Protein AF-A0A0A2TFC8-F1 (afdb_monomer_lite)

Secondary structure (DSSP, 8-state):
--HHHHHHHHHHHHHHHHHHHHHHHHHHHGGG--SPPPTT-HHHHHHHHTT-HHHHHHHHHHHHHHHHHHTHHHHHHHHHHHHHHT--

Radius of gyration: 18.79 Å; chains: 1; bounding box: 46×15×60 Å

Organism: NCBI:txid1385514

Structure (mmCIF, N/CA/C/O backbone):
data_AF-A0A0A2TFC8-F1
#
_entry.id   AF-A0A0A2TFC8-F1
#
loop_
_atom_site.group_PDB
_atom_site.id
_atom_site.type_symbol
_atom_site.label_atom_id
_atom_site.label_alt_id
_atom_site.label_comp_id
_atom_site.label_asym_id
_atom_site.label_entity_id
_atom_site.label_seq_id
_atom_site.pdbx_PDB_ins_code
_atom_site.Cartn_x
_atom_site.Cartn_y
_atom_site.Cartn_z
_atom_site.occupancy
_atom_site.B_iso_or_equiv
_atom_site.auth_seq_id
_atom_site.auth_comp_id
_atom_site.auth_asym_id
_atom_site.auth_atom_id
_atom_site.pdbx_PDB_model_num
ATOM 1 N N . MET A 1 1 ? -24.138 -4.398 7.088 1.00 61.22 1 MET A N 1
ATOM 2 C CA . MET A 1 1 ? -22.730 -4.171 7.500 1.00 61.22 1 MET A CA 1
ATOM 3 C C . MET A 1 1 ? -22.612 -2.805 8.162 1.00 61.22 1 MET A C 1
ATOM 5 O O . MET A 1 1 ? -23.275 -1.878 7.708 1.00 61.22 1 MET A O 1
ATOM 9 N N . LYS A 1 2 ? -21.814 -2.655 9.231 1.00 83.44 2 LYS A N 1
ATOM 10 C CA . LYS A 1 2 ? -21.540 -1.317 9.789 1.00 83.44 2 LYS A CA 1
ATOM 11 C C . LYS A 1 2 ? -20.779 -0.499 8.739 1.00 83.44 2 LYS A C 1
ATOM 13 O O . LYS A 1 2 ? -19.867 -1.031 8.111 1.00 83.44 2 LYS A O 1
ATOM 18 N N . ARG A 1 3 ? -21.151 0.774 8.553 1.00 89.44 3 ARG A N 1
ATOM 19 C CA . ARG A 1 3 ? -20.577 1.658 7.515 1.00 89.44 3 ARG A CA 1
ATOM 20 C C . ARG A 1 3 ? -19.044 1.684 7.555 1.00 89.44 3 ARG A C 1
ATOM 22 O O . ARG A 1 3 ? -18.416 1.592 6.511 1.00 89.44 3 ARG A O 1
ATOM 29 N N . LEU A 1 4 ? -18.458 1.706 8.755 1.00 90.88 4 LEU A N 1
ATOM 30 C CA . LEU A 1 4 ? -17.005 1.711 8.947 1.00 90.88 4 LEU A CA 1
ATOM 31 C C . LEU A 1 4 ? -16.320 0.442 8.413 1.00 90.88 4 LEU A C 1
ATOM 33 O O . LEU A 1 4 ? -15.319 0.539 7.718 1.00 90.88 4 LEU A O 1
ATOM 37 N N . THR A 1 5 ? -16.889 -0.737 8.683 1.00 92.88 5 THR A N 1
ATOM 38 C CA . THR A 1 5 ? -16.360 -2.021 8.192 1.00 92.88 5 THR A CA 1
ATOM 39 C C . THR A 1 5 ? -16.449 -2.111 6.671 1.00 92.88 5 THR A C 1
ATOM 41 O O . THR A 1 5 ? -15.531 -2.609 6.033 1.00 92.88 5 THR A O 1
ATOM 44 N N . PHE A 1 6 ? -17.533 -1.598 6.080 1.00 94.94 6 PHE A N 1
ATOM 45 C CA . PHE A 1 6 ? -17.692 -1.563 4.625 1.00 94.94 6 PHE A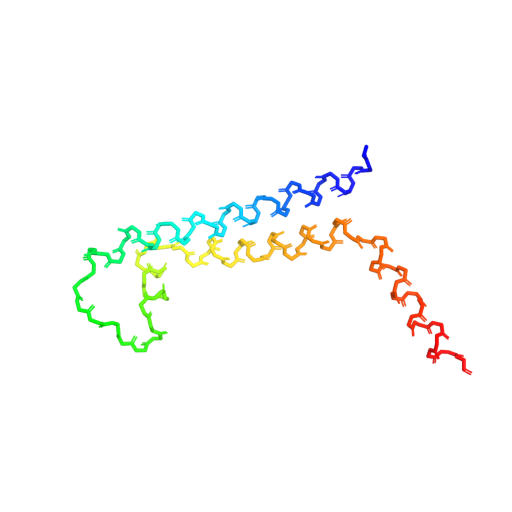 CA 1
ATOM 46 C C . PHE A 1 6 ? -16.675 -0.624 3.957 1.00 94.94 6 PHE A C 1
ATOM 48 O O . PHE A 1 6 ? -16.036 -1.012 2.985 1.00 94.94 6 PHE A O 1
ATOM 55 N N . ILE A 1 7 ? -16.467 0.574 4.517 1.00 95.88 7 ILE A N 1
ATOM 56 C CA . ILE A 1 7 ? -15.424 1.505 4.056 1.00 95.88 7 ILE A CA 1
ATOM 57 C C . ILE A 1 7 ? -14.039 0.868 4.211 1.00 95.88 7 ILE A C 1
ATOM 59 O O . ILE A 1 7 ? -13.257 0.886 3.266 1.00 95.88 7 ILE A O 1
ATOM 63 N N . GLY A 1 8 ? -13.757 0.250 5.362 1.00 96.06 8 GLY A N 1
ATOM 64 C CA . GLY A 1 8 ? -12.504 -0.464 5.608 1.00 96.06 8 GLY A CA 1
ATOM 65 C C . GLY A 1 8 ? -12.247 -1.564 4.581 1.00 96.06 8 GLY A C 1
ATOM 66 O O . GLY A 1 8 ? -11.156 -1.625 4.025 1.00 96.06 8 GLY A O 1
ATOM 67 N N . ALA A 1 9 ? -13.265 -2.362 4.250 1.00 96.50 9 ALA A N 1
ATOM 68 C CA . ALA A 1 9 ? -13.170 -3.396 3.223 1.00 96.50 9 ALA A CA 1
ATOM 69 C C . ALA A 1 9 ? -12.864 -2.816 1.832 1.00 96.50 9 ALA A C 1
ATOM 71 O O . ALA A 1 9 ? -11.987 -3.332 1.146 1.00 96.50 9 ALA A O 1
ATOM 72 N N . ILE A 1 10 ? -13.533 -1.730 1.422 1.00 97.50 10 ILE A N 1
ATOM 73 C CA . ILE A 1 10 ? -13.267 -1.075 0.129 1.00 97.50 10 ILE A CA 1
ATOM 74 C C . ILE A 1 10 ? -11.838 -0.531 0.077 1.00 97.50 10 ILE A C 1
ATOM 76 O O . ILE A 1 10 ? -11.126 -0.775 -0.894 1.00 97.50 10 ILE A O 1
ATOM 80 N N . VAL A 1 11 ? -11.411 0.188 1.118 1.00 97.88 11 VAL A N 1
ATOM 81 C CA . VAL A 1 11 ? -10.067 0.780 1.188 1.00 97.88 11 VAL A CA 1
ATOM 82 C C . VAL A 1 11 ? -8.998 -0.316 1.192 1.00 97.88 11 VAL A C 1
ATOM 84 O O . VAL A 1 11 ? -8.034 -0.226 0.436 1.00 97.88 11 VAL A O 1
ATOM 87 N N . PHE A 1 12 ? -9.205 -1.387 1.962 1.00 98.19 12 PHE A N 1
ATOM 88 C CA . PHE A 1 12 ? -8.308 -2.541 2.004 1.00 98.19 12 PHE A CA 1
ATOM 89 C C . PHE A 1 12 ? -8.193 -3.219 0.635 1.00 98.19 12 PHE A C 1
ATOM 91 O O . PHE A 1 12 ? -7.089 -3.374 0.115 1.00 98.19 12 PHE A O 1
ATOM 98 N N . MET A 1 13 ? -9.325 -3.566 0.016 1.00 98.19 13 MET A N 1
ATOM 99 C CA . MET A 1 13 ? -9.348 -4.206 -1.302 1.00 98.19 13 MET A CA 1
ATOM 100 C C . MET A 1 13 ? -8.734 -3.308 -2.380 1.00 98.19 13 MET A C 1
ATOM 102 O O . MET A 1 13 ? -7.983 -3.795 -3.221 1.00 98.19 13 MET A O 1
ATOM 106 N N . GLY A 1 14 ? -8.990 -1.998 -2.328 1.00 98.12 14 GLY A N 1
ATOM 107 C CA . GLY A 1 14 ? -8.362 -1.018 -3.212 1.00 98.12 14 GLY A CA 1
ATOM 108 C C . GLY A 1 14 ? -6.842 -0.960 -3.040 1.00 98.12 14 GLY A C 1
ATOM 109 O O . GLY A 1 14 ? -6.117 -0.924 -4.032 1.00 98.12 14 GLY A O 1
ATOM 110 N N . GLY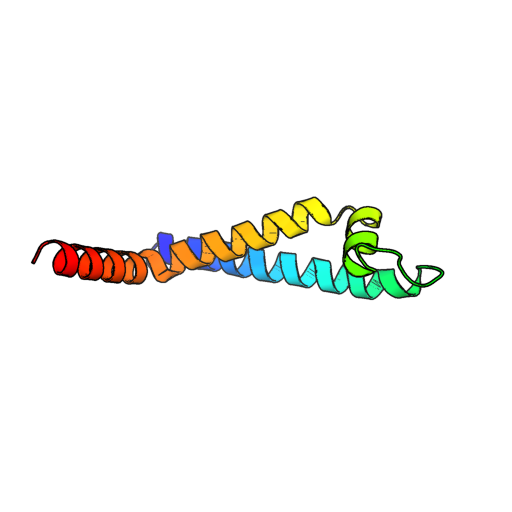 A 1 15 ? -6.350 -1.023 -1.800 1.00 98.19 15 GLY A N 1
ATOM 111 C CA . GLY A 1 15 ? -4.922 -1.117 -1.498 1.00 98.19 15 GLY A CA 1
ATOM 112 C C . GLY A 1 15 ? -4.280 -2.383 -2.064 1.00 98.19 15 GLY A C 1
ATOM 113 O O . GLY A 1 15 ? -3.270 -2.293 -2.759 1.00 98.19 15 GLY A O 1
ATOM 114 N N . ILE A 1 16 ? -4.896 -3.550 -1.842 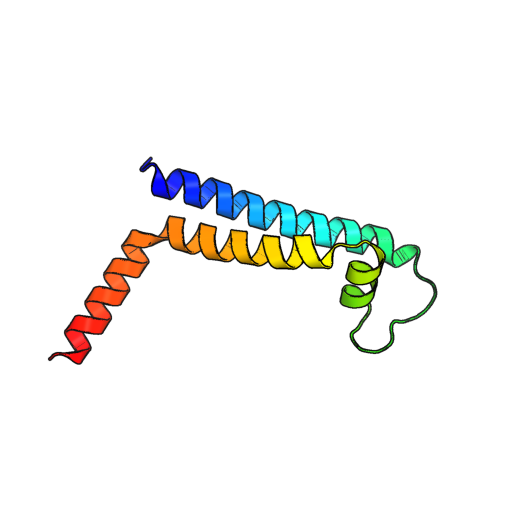1.00 98.31 16 ILE A N 1
ATOM 115 C CA . ILE A 1 16 ? -4.425 -4.835 -2.387 1.00 98.31 16 ILE A CA 1
ATOM 116 C C . ILE A 1 16 ? -4.402 -4.807 -3.918 1.00 98.31 16 ILE A C 1
ATOM 118 O O . ILE A 1 16 ? -3.416 -5.219 -4.530 1.00 98.31 16 ILE A O 1
ATOM 122 N N . PHE A 1 17 ? -5.459 -4.286 -4.541 1.00 98.25 17 PHE A N 1
ATOM 123 C CA . PHE A 1 17 ? -5.546 -4.192 -5.994 1.00 98.25 17 PHE A CA 1
ATOM 124 C C . PHE A 1 17 ? -4.461 -3.273 -6.569 1.00 98.25 17 PHE A C 1
ATOM 126 O O . PHE A 1 17 ? -3.745 -3.666 -7.490 1.00 98.25 17 PHE A O 1
ATOM 133 N N . LEU A 1 18 ? -4.279 -2.081 -5.991 1.00 97.69 18 LEU A N 1
ATOM 134 C CA . LEU A 1 18 ? -3.243 -1.137 -6.415 1.00 97.69 18 LEU A CA 1
ATOM 135 C C . LEU A 1 18 ? -1.837 -1.732 -6.246 1.00 97.69 18 LEU A C 1
ATOM 137 O O . LEU A 1 18 ? -1.012 -1.633 -7.153 1.00 97.69 18 LEU A O 1
ATOM 141 N N . PHE A 1 19 ? -1.581 -2.406 -5.123 1.00 97.75 19 PHE A N 1
ATOM 142 C CA . PHE A 1 19 ? -0.317 -3.094 -4.864 1.00 97.75 19 PHE A CA 1
ATOM 143 C C . PHE A 1 19 ? -0.039 -4.188 -5.905 1.00 97.75 19 PHE A C 1
ATOM 145 O O . PHE A 1 19 ? 1.064 -4.258 -6.456 1.00 97.75 19 PHE A O 1
ATOM 152 N N . GLY A 1 20 ? -1.043 -5.012 -6.218 1.00 97.81 20 GLY A N 1
ATOM 153 C CA . GLY A 1 20 ? -0.947 -6.065 -7.230 1.00 97.81 20 GLY A CA 1
ATOM 154 C C . GLY A 1 20 ? -0.683 -5.514 -8.632 1.00 97.81 20 GLY A C 1
ATOM 155 O O . GLY A 1 20 ? 0.206 -6.005 -9.327 1.00 97.81 20 GLY A O 1
ATOM 156 N N . MET A 1 21 ? -1.376 -4.441 -9.024 1.00 97.94 21 MET A N 1
ATOM 157 C CA . MET A 1 21 ? -1.178 -3.784 -10.322 1.00 97.94 21 MET A CA 1
ATOM 158 C C . MET A 1 21 ? 0.245 -3.246 -10.497 1.00 97.94 21 MET A C 1
ATOM 160 O O . MET A 1 21 ? 0.802 -3.336 -11.587 1.00 97.94 21 MET A O 1
ATOM 164 N N . ILE A 1 22 ? 0.873 -2.742 -9.432 1.00 97.31 22 ILE A N 1
ATOM 165 C CA . ILE A 1 22 ? 2.268 -2.278 -9.481 1.00 97.31 22 ILE A CA 1
ATOM 166 C C . ILE A 1 22 ? 3.235 -3.444 -9.689 1.00 97.31 22 ILE A C 1
ATOM 168 O O . ILE A 1 22 ? 4.191 -3.312 -10.454 1.00 97.31 22 ILE A O 1
ATOM 172 N N . HIS A 1 23 ? 2.989 -4.591 -9.051 1.00 95.69 23 HIS A N 1
ATOM 173 C CA . HIS A 1 23 ? 3.802 -5.793 -9.263 1.00 95.69 23 HIS A CA 1
ATOM 174 C C . HIS A 1 23 ? 3.639 -6.326 -10.683 1.00 95.69 23 HIS A C 1
ATOM 176 O O . HIS A 1 23 ? 4.635 -6.668 -11.316 1.00 95.69 23 HIS A O 1
ATOM 182 N N . LEU A 1 24 ? 2.412 -6.323 -11.207 1.00 96.94 24 LEU A N 1
ATOM 183 C CA . LEU A 1 24 ? 2.129 -6.701 -12.587 1.00 96.94 24 LEU A CA 1
ATOM 184 C C . LEU A 1 24 ? 2.828 -5.761 -13.582 1.00 96.94 24 LEU A C 1
ATOM 186 O O . LEU A 1 24 ? 3.523 -6.225 -14.481 1.00 96.94 24 LEU A O 1
ATOM 190 N N . ALA A 1 25 ? 2.701 -4.444 -13.396 1.00 95.81 25 ALA A N 1
ATOM 191 C CA . ALA A 1 25 ? 3.372 -3.449 -14.231 1.00 95.81 25 ALA A CA 1
ATOM 192 C C . ALA A 1 25 ? 4.898 -3.603 -14.175 1.00 95.81 25 ALA A C 1
ATOM 194 O O . ALA A 1 25 ? 5.567 -3.560 -15.205 1.00 95.81 25 ALA A O 1
ATOM 195 N N . THR A 1 26 ? 5.442 -3.861 -12.983 1.00 94.19 26 THR A N 1
ATOM 196 C CA . THR A 1 26 ? 6.874 -4.110 -12.803 1.00 94.19 26 THR A CA 1
ATOM 197 C C . THR A 1 26 ? 7.317 -5.376 -13.535 1.00 94.19 26 THR A C 1
ATOM 199 O O . THR A 1 26 ? 8.295 -5.338 -14.275 1.00 94.19 26 THR A O 1
ATOM 202 N N . ALA A 1 27 ? 6.588 -6.484 -13.386 1.00 94.31 27 ALA A N 1
ATOM 203 C CA . ALA A 1 27 ? 6.888 -7.739 -14.072 1.00 94.31 27 ALA A CA 1
ATOM 204 C C . ALA A 1 27 ? 6.858 -7.589 -15.601 1.00 94.31 27 ALA A C 1
ATOM 206 O O . ALA A 1 27 ? 7.720 -8.139 -16.281 1.00 94.31 27 ALA A O 1
ATOM 207 N N . ASN A 1 28 ? 5.924 -6.794 -16.127 1.00 95.56 28 ASN A N 1
ATOM 208 C CA . ASN A 1 28 ? 5.827 -6.512 -17.559 1.00 95.56 28 ASN A CA 1
ATOM 209 C C . ASN A 1 28 ? 6.952 -5.604 -18.079 1.00 95.56 28 ASN A C 1
ATOM 211 O O . ASN A 1 28 ? 7.323 -5.714 -19.243 1.00 95.56 28 ASN A O 1
ATOM 215 N N . TYR A 1 29 ? 7.498 -4.721 -17.240 1.00 93.56 29 TYR A N 1
ATOM 216 C CA . TYR A 1 29 ? 8.557 -3.787 -17.631 1.00 93.56 29 TYR A CA 1
ATOM 217 C C . TYR A 1 29 ? 9.973 -4.370 -17.482 1.00 93.56 29 TYR A C 1
ATOM 219 O O . TYR A 1 29 ? 10.888 -3.995 -18.209 1.00 93.56 29 TYR A O 1
ATOM 227 N N . ILE A 1 30 ? 10.185 -5.322 -16.568 1.00 90.88 30 ILE A N 1
ATOM 228 C CA . ILE A 1 30 ? 11.507 -5.940 -16.353 1.00 90.88 30 ILE A CA 1
ATOM 229 C C . ILE A 1 30 ? 12.155 -6.477 -17.650 1.00 90.88 30 ILE A C 1
ATOM 231 O O . ILE A 1 30 ? 13.350 -6.235 -17.830 1.00 90.88 30 ILE A O 1
ATOM 235 N N . PRO A 1 31 ? 11.437 -7.165 -18.564 1.00 90.88 31 PRO A N 1
ATOM 236 C CA . PRO A 1 31 ? 12.020 -7.670 -19.808 1.00 90.88 31 PRO A CA 1
ATOM 237 C C . PRO A 1 31 ? 12.548 -6.587 -20.756 1.00 90.88 31 PRO A C 1
ATOM 239 O O . PRO A 1 31 ? 13.446 -6.875 -21.543 1.00 90.88 31 PRO A O 1
ATOM 242 N N . SER A 1 32 ? 12.024 -5.356 -20.696 1.00 90.88 32 SER A N 1
ATOM 243 C CA . SER A 1 32 ? 12.519 -4.247 -21.523 1.00 90.88 32 SER A CA 1
ATOM 244 C C . SER A 1 32 ? 13.778 -3.583 -20.965 1.00 90.88 32 SER A C 1
ATOM 246 O O . SER A 1 32 ? 14.391 -2.770 -21.652 1.00 90.88 32 SER A O 1
ATOM 248 N N . MET A 1 33 ? 14.193 -3.915 -19.740 1.00 87.94 33 MET A N 1
ATOM 249 C CA . MET A 1 33 ? 15.406 -3.356 -19.150 1.00 87.94 33 MET A CA 1
ATOM 250 C C . MET A 1 33 ? 16.655 -4.089 -19.643 1.00 87.94 33 MET A C 1
ATOM 252 O O . MET A 1 33 ? 16.790 -5.304 -19.489 1.00 87.94 33 MET A O 1
ATOM 256 N N . SER A 1 34 ? 17.629 -3.338 -20.153 1.00 83.62 34 SER A N 1
ATOM 257 C CA . SER A 1 34 ? 18.956 -3.867 -20.465 1.00 83.62 34 SER A CA 1
ATOM 258 C C . SER A 1 34 ? 19.817 -3.975 -19.201 1.00 83.62 34 SER A C 1
ATOM 260 O O . SER A 1 34 ? 20.019 -2.985 -18.500 1.00 83.62 34 SER A O 1
ATOM 262 N N . GLY A 1 35 ? 20.386 -5.155 -18.942 1.00 78.81 35 GLY A N 1
ATOM 263 C CA . GLY A 1 35 ? 21.378 -5.363 -17.881 1.00 78.81 35 GLY A CA 1
ATOM 264 C C . GLY A 1 35 ? 20.819 -5.795 -16.517 1.00 78.81 35 GLY A C 1
ATOM 265 O O . GLY A 1 35 ? 19.613 -5.959 -16.303 1.00 78.81 35 GLY A O 1
ATOM 266 N N . TRP A 1 36 ? 21.731 -6.062 -15.581 1.00 74.06 36 TRP A N 1
ATOM 267 C CA . TRP A 1 36 ? 21.413 -6.312 -14.172 1.00 74.06 36 TRP A CA 1
ATOM 268 C C . TRP A 1 36 ? 21.355 -4.989 -13.402 1.00 74.06 36 TRP A C 1
ATOM 270 O O . TRP A 1 36 ? 22.108 -4.070 -13.706 1.00 74.06 36 TRP A O 1
ATOM 280 N N . SER A 1 37 ? 20.466 -4.878 -12.410 1.00 73.00 37 SER A N 1
ATOM 281 C CA . SER A 1 37 ? 20.385 -3.654 -11.602 1.00 73.00 37 SER A CA 1
ATOM 282 C C . SER A 1 37 ? 21.602 -3.503 -10.700 1.00 73.00 37 SER A C 1
ATOM 284 O O . SER A 1 37 ? 21.983 -4.469 -10.033 1.00 73.00 37 SER A O 1
ATOM 286 N N . GLY A 1 38 ? 22.102 -2.276 -10.567 1.00 75.62 38 GLY A N 1
ATOM 287 C CA . GLY A 1 38 ? 22.898 -1.881 -9.405 1.00 75.62 38 GLY A CA 1
ATOM 288 C C . GLY A 1 38 ? 22.041 -1.776 -8.129 1.00 75.62 38 GLY A C 1
ATOM 289 O O . GLY A 1 38 ? 20.807 -1.846 -8.198 1.00 75.62 38 GLY A O 1
ATOM 290 N N . PRO A 1 39 ? 22.660 -1.598 -6.947 1.00 74.62 39 PRO A N 1
ATOM 291 C CA . PRO A 1 39 ? 21.934 -1.202 -5.736 1.00 74.62 39 PRO A CA 1
ATOM 292 C C . PRO A 1 39 ? 21.086 0.049 -6.037 1.00 74.62 39 PRO A C 1
ATOM 294 O O . PRO A 1 39 ? 21.605 0.951 -6.696 1.00 74.62 39 PRO A O 1
ATOM 297 N N . PRO A 1 40 ? 19.807 0.152 -5.621 1.00 74.38 40 PRO A N 1
ATOM 298 C CA . PRO A 1 40 ? 19.077 -0.636 -4.614 1.00 74.38 40 PRO A CA 1
ATOM 299 C C . PRO A 1 40 ? 18.321 -1.885 -5.131 1.00 74.38 40 PRO A C 1
ATOM 301 O O . PRO A 1 40 ? 17.552 -2.479 -4.377 1.00 74.38 40 PRO A O 1
ATOM 304 N N . GLY A 1 41 ? 18.519 -2.303 -6.386 1.00 86.50 41 GLY A N 1
ATOM 305 C CA . GLY A 1 41 ? 17.919 -3.514 -6.966 1.00 86.50 41 GLY A CA 1
ATOM 306 C C . GLY A 1 41 ? 16.844 -3.254 -8.033 1.00 86.50 41 GLY A C 1
ATOM 307 O O . GLY A 1 41 ? 16.221 -2.190 -8.073 1.00 86.50 41 GLY A O 1
ATOM 308 N N . LYS A 1 42 ? 16.605 -4.257 -8.899 1.00 86.38 42 LYS A N 1
ATOM 309 C CA . LYS A 1 42 ? 15.763 -4.146 -10.111 1.00 86.38 42 LYS A CA 1
ATOM 310 C C . LYS A 1 42 ? 14.367 -3.617 -9.818 1.00 86.38 42 LYS A C 1
ATOM 312 O O . LYS A 1 42 ? 13.888 -2.757 -10.540 1.00 86.38 42 LYS A O 1
ATOM 317 N N . PHE A 1 43 ? 13.728 -4.085 -8.750 1.00 88.69 43 PHE A N 1
ATOM 318 C CA . PHE A 1 43 ? 12.359 -3.680 -8.432 1.00 88.69 43 PHE A CA 1
ATOM 319 C C . PHE A 1 43 ? 12.235 -2.174 -8.164 1.00 88.69 43 PHE A C 1
ATOM 321 O O . PHE A 1 43 ? 11.376 -1.510 -8.736 1.00 88.69 43 PHE A O 1
ATOM 328 N N . GLN A 1 44 ? 13.121 -1.609 -7.338 1.00 90.62 44 GLN A N 1
ATOM 329 C CA . GLN A 1 44 ? 13.119 -0.172 -7.057 1.00 90.62 44 GLN A CA 1
ATOM 330 C C . GLN A 1 44 ? 13.431 0.641 -8.314 1.00 90.62 44 GLN A C 1
ATOM 332 O O . GLN A 1 44 ? 12.803 1.673 -8.540 1.00 90.62 44 GLN A O 1
ATOM 337 N N . GLN A 1 45 ? 14.377 0.171 -9.128 1.00 91.94 45 GLN A N 1
ATOM 338 C CA . GLN A 1 45 ? 14.727 0.824 -10.383 1.00 91.94 45 GLN A CA 1
ATOM 339 C C . GLN A 1 45 ? 13.522 0.879 -1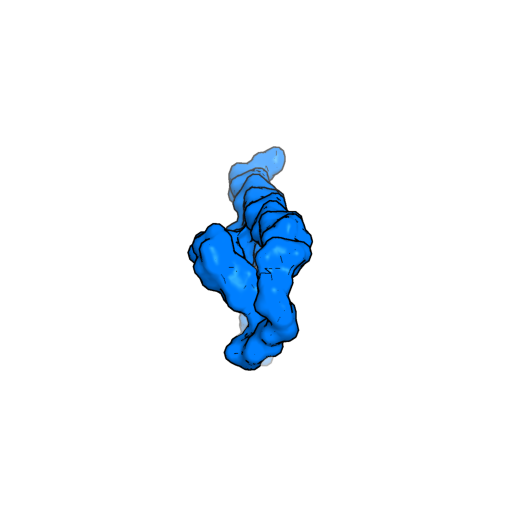1.333 1.00 91.94 45 GLN A C 1
ATOM 341 O O . GLN A 1 45 ? 13.165 1.961 -11.790 1.00 91.94 45 GLN A O 1
ATOM 346 N N . VAL A 1 46 ? 12.827 -0.245 -11.538 1.00 93.69 46 VAL A N 1
ATOM 347 C CA . VAL A 1 46 ? 11.610 -0.298 -12.363 1.00 93.69 46 VAL A CA 1
ATOM 348 C C . VAL A 1 46 ? 10.565 0.683 -11.847 1.00 93.69 46 VAL A C 1
ATOM 350 O O . VAL A 1 46 ? 10.042 1.474 -12.622 1.00 93.69 46 VAL A O 1
ATOM 353 N N . ARG A 1 47 ? 10.281 0.683 -10.537 1.00 93.50 47 ARG A N 1
ATOM 354 C CA . ARG A 1 47 ? 9.283 1.595 -9.955 1.00 93.50 47 ARG A CA 1
ATOM 355 C C . ARG A 1 47 ? 9.633 3.066 -10.146 1.00 93.50 47 ARG A C 1
ATOM 357 O O . ARG A 1 47 ? 8.715 3.869 -10.293 1.00 93.50 47 ARG A O 1
ATOM 364 N N . ASN A 1 48 ? 10.918 3.417 -10.133 1.00 93.00 48 ASN A N 1
ATOM 365 C CA . ASN A 1 48 ? 11.360 4.771 -10.460 1.00 93.00 48 ASN A CA 1
ATOM 366 C C . ASN A 1 48 ? 11.063 5.089 -11.930 1.00 93.00 48 ASN A C 1
ATOM 368 O O . ASN A 1 48 ? 10.471 6.126 -12.214 1.00 93.00 48 ASN A O 1
ATOM 372 N N . GLU A 1 49 ? 11.439 4.189 -12.841 1.00 92.25 49 GLU A N 1
ATOM 373 C CA . GLU A 1 49 ? 11.310 4.381 -14.291 1.00 92.25 49 GLU A CA 1
ATOM 374 C C . GLU A 1 49 ? 9.847 4.450 -14.755 1.00 92.25 49 GLU A C 1
ATOM 376 O O . GLU A 1 49 ? 9.506 5.299 -15.574 1.00 92.25 49 GLU A O 1
ATOM 381 N N . ILE A 1 50 ? 8.955 3.632 -14.185 1.00 94.62 50 ILE A N 1
ATOM 382 C CA . ILE A 1 50 ? 7.520 3.636 -14.524 1.00 94.62 50 ILE A CA 1
ATOM 383 C C . ILE A 1 50 ? 6.689 4.599 -13.656 1.00 94.62 50 ILE A C 1
ATOM 385 O O . ILE A 1 50 ? 5.461 4.580 -13.711 1.00 94.62 50 ILE A O 1
ATOM 389 N N . GLY A 1 51 ? 7.329 5.410 -12.803 1.00 94.75 51 GLY A N 1
ATOM 390 C CA . GLY A 1 51 ? 6.641 6.363 -11.923 1.00 94.75 51 GLY A CA 1
ATOM 391 C C . GLY A 1 51 ? 5.744 5.723 -10.850 1.00 94.75 51 GLY A C 1
ATOM 392 O O . GLY A 1 51 ? 4.838 6.370 -10.327 1.00 94.75 51 GLY A O 1
ATOM 393 N N . ALA A 1 52 ? 5.979 4.459 -10.489 1.00 95.62 52 ALA A N 1
ATOM 394 C CA . ALA A 1 52 ? 5.125 3.694 -9.579 1.00 95.62 52 ALA A CA 1
ATOM 395 C C . ALA A 1 52 ? 5.449 3.864 -8.082 1.00 95.62 52 ALA A C 1
ATOM 397 O O . ALA A 1 52 ? 4.783 3.258 -7.244 1.00 95.62 52 ALA A O 1
ATOM 398 N N . ASN A 1 53 ? 6.428 4.691 -7.700 1.00 95.12 53 ASN A N 1
ATOM 399 C CA . ASN A 1 53 ? 6.757 4.903 -6.283 1.00 95.12 53 ASN A CA 1
ATOM 400 C C . ASN A 1 53 ? 5.592 5.484 -5.476 1.00 95.12 53 ASN A C 1
ATOM 402 O O . ASN A 1 53 ? 5.246 4.953 -4.422 1.00 95.12 53 ASN A O 1
ATOM 406 N N . THR A 1 54 ? 4.970 6.554 -5.975 1.00 96.31 54 THR A N 1
ATOM 407 C CA . THR A 1 54 ? 3.823 7.189 -5.315 1.00 96.31 54 THR A CA 1
ATOM 408 C C . THR A 1 54 ? 2.652 6.219 -5.142 1.00 96.31 54 THR A C 1
ATOM 410 O O . THR A 1 54 ? 2.219 6.032 -4.002 1.00 96.31 54 THR A O 1
ATOM 413 N N . PRO A 1 55 ? 2.150 5.542 -6.199 1.00 96.62 55 PRO A N 1
ATOM 414 C CA . PRO A 1 55 ? 1.059 4.587 -6.025 1.00 96.62 55 PRO A CA 1
ATOM 415 C C . PRO A 1 55 ? 1.465 3.375 -5.171 1.00 96.62 55 PRO A C 1
ATOM 417 O O . PRO A 1 55 ? 0.614 2.819 -4.482 1.00 96.62 55 PRO A O 1
ATOM 420 N N . TYR A 1 56 ? 2.748 2.993 -5.130 1.00 97.12 56 TYR A N 1
ATOM 421 C CA . TYR A 1 56 ? 3.228 1.919 -4.252 1.00 97.12 56 TYR A CA 1
ATOM 422 C C . TYR A 1 56 ? 3.099 2.295 -2.781 1.00 97.12 56 TYR A C 1
ATOM 424 O O . TYR A 1 56 ? 2.491 1.556 -2.006 1.00 97.12 56 TYR A O 1
ATOM 432 N N . ILE A 1 57 ? 3.607 3.466 -2.401 1.00 97.50 57 ILE A N 1
ATOM 433 C CA . ILE A 1 57 ? 3.501 3.966 -1.028 1.00 97.50 57 ILE A CA 1
ATOM 434 C C . ILE A 1 57 ? 2.022 4.132 -0.647 1.00 97.50 57 ILE A C 1
ATOM 436 O O . ILE A 1 57 ? 1.605 3.697 0.427 1.00 97.50 57 ILE A O 1
ATOM 440 N N . LEU A 1 58 ? 1.206 4.679 -1.552 1.00 97.81 58 LEU A N 1
ATOM 441 C CA . LEU A 1 58 ? -0.230 4.847 -1.333 1.00 97.81 58 LEU A CA 1
ATOM 442 C C . LEU A 1 58 ? -0.952 3.508 -1.122 1.00 97.81 58 LEU A C 1
ATOM 444 O O . LEU A 1 58 ? -1.801 3.406 -0.238 1.00 97.81 58 LEU A O 1
ATOM 448 N N . SER A 1 59 ? -0.588 2.469 -1.881 1.00 98.12 59 SER A N 1
ATOM 449 C CA . SER A 1 59 ? -1.179 1.134 -1.738 1.00 98.12 59 SER A CA 1
ATOM 450 C C . SER A 1 59 ? -0.944 0.545 -0.346 1.00 98.12 59 SER A C 1
ATOM 452 O O . SER A 1 59 ? -1.871 0.000 0.250 1.00 98.12 59 SER A O 1
ATOM 454 N N . ILE A 1 60 ? 0.251 0.741 0.220 1.00 97.88 60 ILE A N 1
ATOM 455 C CA . ILE A 1 60 ? 0.586 0.293 1.576 1.00 97.88 60 ILE A CA 1
ATOM 456 C C . ILE A 1 60 ? -0.280 1.024 2.602 1.00 97.88 60 ILE A C 1
ATOM 458 O O . ILE A 1 60 ? -0.860 0.383 3.478 1.00 97.88 60 ILE A O 1
ATOM 462 N N . PHE A 1 61 ? -0.428 2.346 2.474 1.00 98.25 61 PHE A N 1
ATOM 463 C CA . PHE A 1 61 ? -1.308 3.108 3.361 1.00 98.25 61 PHE A CA 1
ATOM 464 C C . PHE A 1 61 ? -2.757 2.630 3.282 1.00 98.25 61 PHE A C 1
ATOM 466 O O . PHE A 1 61 ? -3.397 2.470 4.318 1.00 98.25 61 PHE A O 1
ATOM 473 N N . PHE A 1 62 ? -3.272 2.350 2.085 1.00 98.25 62 PHE A N 1
ATOM 474 C CA . PHE A 1 62 ? -4.630 1.829 1.918 1.00 98.25 62 PHE A CA 1
ATOM 475 C C . PHE A 1 62 ? -4.801 0.448 2.552 1.00 98.25 62 PHE A C 1
ATOM 477 O O . PHE A 1 62 ? -5.798 0.214 3.230 1.00 98.25 62 PHE A O 1
ATOM 484 N N . VAL A 1 63 ? -3.818 -0.444 2.414 1.00 98.31 63 VAL A N 1
ATOM 485 C CA . VAL A 1 63 ? -3.845 -1.747 3.092 1.00 98.31 63 VAL A CA 1
ATOM 486 C C . VAL A 1 63 ? -3.870 -1.564 4.611 1.00 98.31 63 VAL A C 1
ATOM 488 O O . VAL A 1 63 ? -4.748 -2.116 5.268 1.00 98.31 63 VAL A O 1
ATOM 491 N N . ILE A 1 64 ? -2.967 -0.756 5.175 1.00 97.88 64 ILE A N 1
ATOM 492 C CA . ILE A 1 64 ? -2.866 -0.555 6.629 1.00 97.88 64 ILE A CA 1
ATOM 493 C C . ILE A 1 64 ? -4.135 0.104 7.185 1.00 97.88 64 ILE A C 1
ATOM 495 O O . ILE A 1 64 ? -4.736 -0.406 8.129 1.00 97.88 64 ILE A O 1
ATOM 499 N N . ILE A 1 65 ? -4.575 1.216 6.592 1.00 97.06 65 ILE A N 1
ATOM 500 C CA . ILE A 1 65 ? -5.767 1.949 7.041 1.00 97.06 65 ILE A CA 1
ATOM 501 C C . ILE A 1 65 ? -7.017 1.084 6.866 1.00 97.06 65 ILE A C 1
ATOM 503 O O . ILE A 1 65 ? -7.842 1.004 7.774 1.00 97.06 65 ILE A O 1
ATOM 507 N N . GLY A 1 66 ? -7.151 0.405 5.726 1.00 96.88 66 GLY A N 1
ATOM 508 C CA . GLY A 1 66 ? -8.261 -0.504 5.465 1.00 96.88 66 GLY A CA 1
ATOM 509 C C . GLY A 1 66 ? -8.341 -1.625 6.500 1.00 96.88 66 GLY A C 1
ATOM 510 O O . GLY A 1 66 ? -9.418 -1.880 7.039 1.00 96.88 66 GLY A O 1
ATOM 511 N N . LEU A 1 67 ? -7.198 -2.225 6.849 1.00 96.31 67 LEU A N 1
ATOM 512 C CA . LEU A 1 67 ? -7.099 -3.267 7.871 1.00 96.31 67 LEU A CA 1
ATOM 513 C C . LEU A 1 67 ? -7.502 -2.744 9.260 1.00 96.31 67 LEU A C 1
ATOM 515 O O . LEU A 1 67 ? -8.319 -3.367 9.938 1.00 96.31 67 LEU A O 1
ATOM 519 N N . LEU A 1 68 ? -6.996 -1.571 9.658 1.00 95.00 68 LEU A N 1
ATOM 520 C CA . LEU A 1 68 ? -7.346 -0.935 10.933 1.00 95.00 68 LEU A CA 1
ATOM 521 C C . LEU A 1 68 ? -8.843 -0.618 11.032 1.00 95.00 68 LEU A C 1
ATOM 523 O O . LEU A 1 68 ? -9.446 -0.814 12.084 1.00 95.00 68 LEU A O 1
ATOM 527 N N . LEU A 1 69 ? -9.465 -0.156 9.946 1.00 94.31 69 LEU A N 1
ATOM 528 C CA . LEU A 1 69 ? -10.904 0.117 9.909 1.00 94.31 69 LEU A CA 1
ATOM 529 C C . LEU A 1 69 ? -11.740 -1.168 9.966 1.00 94.31 69 LEU A C 1
ATOM 531 O O . LEU A 1 69 ? -12.784 -1.197 10.630 1.00 94.31 69 LEU A O 1
ATOM 535 N N . LEU A 1 70 ? -11.285 -2.225 9.286 1.00 93.50 70 LEU A N 1
ATOM 536 C CA . LEU A 1 70 ? -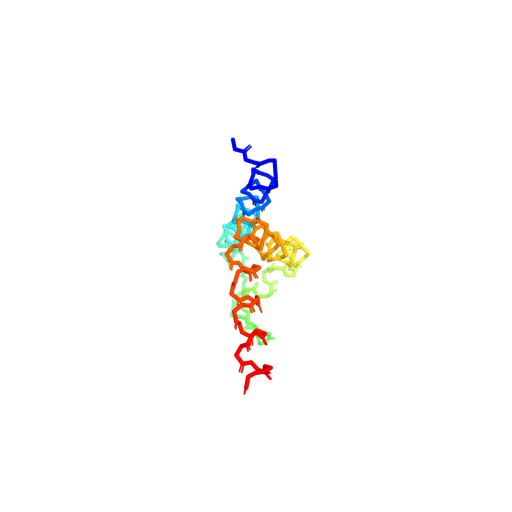11.961 -3.519 9.256 1.00 93.50 70 LEU A CA 1
ATOM 537 C C . LEU A 1 70 ? -12.020 -4.138 10.658 1.00 93.50 70 LEU A C 1
ATOM 539 O O . LEU A 1 70 ? -13.100 -4.543 11.089 1.00 93.50 70 LEU A O 1
ATOM 543 N N . PHE A 1 71 ? -10.896 -4.102 11.378 1.00 93.31 71 PHE A N 1
ATOM 544 C CA . PHE A 1 71 ? -10.721 -4.696 12.706 1.00 93.31 71 PHE A CA 1
ATOM 545 C C . PHE A 1 71 ? -10.775 -3.678 13.856 1.00 93.31 71 PHE A C 1
ATOM 547 O O . PHE A 1 71 ? -10.254 -3.924 14.943 1.00 93.31 71 PHE A O 1
ATOM 554 N N . HIS A 1 72 ? -11.383 -2.503 13.650 1.00 91.81 72 HIS A N 1
ATOM 555 C CA . HIS A 1 72 ? -11.308 -1.419 14.641 1.00 91.81 72 HIS A CA 1
ATOM 556 C C . HIS A 1 72 ? -11.870 -1.805 16.020 1.00 91.81 72 HIS A C 1
ATOM 558 O O . HIS A 1 72 ? -11.450 -1.244 17.030 1.00 91.81 72 HIS A O 1
ATOM 564 N N . LYS A 1 73 ? -12.841 -2.729 16.087 1.00 88.62 73 LYS A N 1
ATOM 565 C CA . LYS A 1 73 ? -13.438 -3.153 17.361 1.00 88.62 73 LYS A CA 1
ATOM 566 C C . LYS A 1 73 ? -12.523 -4.100 18.109 1.00 88.62 73 LYS A C 1
ATOM 568 O O . LYS A 1 73 ? -12.368 -3.959 19.313 1.00 88.62 73 LYS A O 1
ATOM 573 N N . GLU A 1 74 ? -11.950 -5.048 17.386 1.00 90.38 74 GLU A N 1
ATOM 574 C CA . GLU A 1 74 ? -11.027 -6.056 17.875 1.00 90.38 74 GLU A CA 1
ATOM 575 C C . GLU A 1 74 ? -9.754 -5.368 18.373 1.00 90.38 74 GLU A C 1
ATOM 577 O O . GLU A 1 74 ? -9.335 -5.593 19.504 1.00 90.38 74 GLU A O 1
ATOM 582 N N . VAL A 1 75 ? -9.222 -4.421 17.593 1.00 88.12 75 VAL A N 1
ATOM 583 C CA . VAL A 1 75 ? -8.093 -3.571 17.996 1.00 88.12 75 VAL A CA 1
ATOM 584 C C . VAL A 1 75 ? -8.430 -2.778 19.258 1.00 88.12 75 VAL A C 1
ATOM 586 O O . VAL A 1 75 ? -7.631 -2.751 20.190 1.00 88.12 75 VAL A O 1
ATOM 589 N N . LYS A 1 76 ? -9.622 -2.167 19.328 1.00 89.62 76 LYS A N 1
ATOM 590 C CA . LYS A 1 76 ? -10.051 -1.422 20.520 1.00 89.62 76 LYS A CA 1
ATOM 591 C C . LYS A 1 76 ? -10.182 -2.324 21.751 1.00 89.62 76 LYS A C 1
ATOM 593 O O . LYS A 1 76 ? -9.788 -1.898 22.829 1.00 89.62 76 LYS A O 1
ATOM 598 N N . ALA A 1 77 ? -10.708 -3.538 21.590 1.00 90.50 77 ALA A N 1
ATOM 599 C CA . ALA A 1 77 ? -10.863 -4.508 22.671 1.00 90.50 77 ALA A CA 1
ATOM 600 C C . ALA A 1 77 ? -9.510 -5.005 23.206 1.00 90.50 77 ALA A C 1
ATOM 602 O O . ALA A 1 77 ? -9.323 -5.099 24.415 1.00 90.50 77 ALA A O 1
ATOM 603 N N . ILE A 1 78 ? -8.545 -5.265 22.318 1.00 89.38 78 ILE A N 1
ATOM 604 C CA . ILE A 1 78 ? -7.179 -5.636 22.711 1.00 89.38 78 ILE A CA 1
ATOM 605 C C . ILE A 1 78 ? -6.510 -4.476 23.452 1.00 89.38 78 ILE A C 1
ATOM 607 O O . ILE A 1 78 ? -5.926 -4.680 24.509 1.00 89.38 78 ILE A O 1
ATOM 611 N N . PHE A 1 79 ? -6.630 -3.248 22.940 1.00 90.31 79 PHE A N 1
ATOM 612 C CA . PHE A 1 79 ? -6.060 -2.073 23.602 1.00 90.31 79 PHE A CA 1
ATOM 613 C C . PHE A 1 79 ? -6.669 -1.809 24.981 1.00 90.31 79 PHE A C 1
ATOM 615 O O . PHE A 1 79 ? -5.937 -1.424 25.888 1.00 90.31 79 PHE A O 1
ATOM 622 N N . SER A 1 80 ? -7.981 -2.003 25.157 1.00 91.06 80 SER A N 1
ATOM 623 C CA . SER A 1 80 ? -8.597 -1.879 26.482 1.00 91.06 80 SER A CA 1
ATOM 624 C C . SER A 1 80 ? -8.114 -2.967 27.435 1.00 91.06 80 SER A C 1
ATOM 626 O O . SER A 1 80 ? -7.773 -2.646 28.565 1.00 91.06 80 SER A O 1
ATOM 628 N N . PHE A 1 81 ? -8.002 -4.214 26.967 1.00 90.88 81 PHE A N 1
ATOM 629 C CA . PHE A 1 81 ? -7.493 -5.327 27.772 1.00 90.88 81 PHE A CA 1
ATOM 630 C C . PHE A 1 81 ? -6.043 -5.099 28.230 1.00 90.88 81 PHE A C 1
ATOM 632 O O . PHE A 1 81 ? -5.739 -5.232 29.409 1.00 90.88 81 PHE A O 1
ATOM 639 N N . LEU A 1 82 ? -5.160 -4.675 27.318 1.00 92.19 82 LEU A N 1
ATOM 640 C CA . LEU A 1 82 ? -3.764 -4.352 27.646 1.00 92.19 82 LEU A CA 1
ATOM 641 C C . LEU A 1 82 ? -3.640 -3.167 28.611 1.00 92.19 82 LEU A C 1
ATOM 643 O O . LEU A 1 82 ? -2.676 -3.084 29.366 1.00 92.19 82 LEU A O 1
ATOM 647 N N . LYS A 1 83 ? -4.586 -2.224 28.562 1.00 92.44 83 LYS A N 1
ATOM 648 C CA . LYS A 1 83 ? -4.600 -1.085 29.477 1.00 92.44 83 LYS A CA 1
ATOM 649 C C . LYS A 1 83 ? -5.007 -1.501 30.893 1.00 92.44 83 LYS A C 1
ATOM 651 O O . LYS A 1 83 ? -4.385 -1.032 31.836 1.00 92.44 83 LYS A O 1
ATOM 656 N N . GLU A 1 84 ? -6.021 -2.353 31.028 1.00 85.88 84 GLU A N 1
ATOM 657 C CA . GLU A 1 84 ? -6.493 -2.846 32.330 1.00 85.88 84 GLU A CA 1
ATOM 658 C C . GLU A 1 84 ? -5.421 -3.670 33.061 1.00 85.88 84 GLU A C 1
ATOM 660 O O . GLU A 1 84 ? -5.245 -3.490 34.260 1.00 85.88 84 GLU A O 1
ATOM 665 N N . ASP A 1 85 ? -4.652 -4.497 32.342 1.00 81.12 85 ASP A N 1
ATOM 666 C CA . ASP A 1 85 ? -3.546 -5.291 32.911 1.00 81.12 85 ASP A CA 1
ATOM 667 C C . ASP A 1 85 ? -2.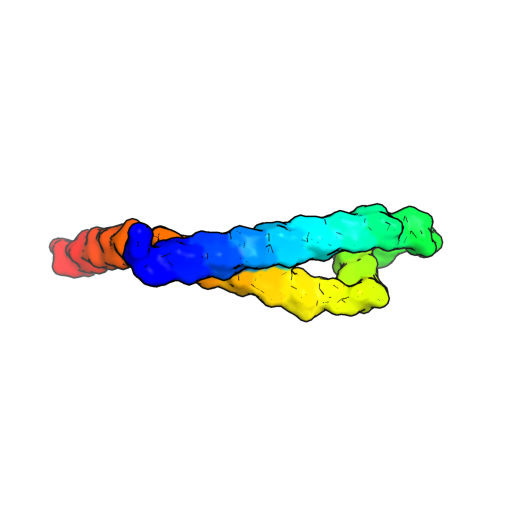390 -4.424 33.446 1.00 81.12 85 ASP A C 1
ATOM 669 O O . ASP A 1 85 ? -1.728 -4.783 34.410 1.00 81.12 85 ASP A O 1
ATOM 673 N N . ASN A 1 86 ? -2.166 -3.247 32.855 1.00 78.31 86 ASN A N 1
ATOM 674 C CA . ASN A 1 86 ? -1.095 -2.332 33.260 1.00 78.31 86 ASN A CA 1
ATOM 675 C C . ASN A 1 86 ? -1.490 -1.397 34.426 1.00 78.31 86 ASN A C 1
ATOM 677 O O . ASN A 1 86 ? -0.644 -0.664 34.936 1.00 78.31 86 ASN A O 1
ATOM 681 N N . GLU A 1 87 ? -2.771 -1.367 34.805 1.00 78.31 87 GLU A N 1
ATOM 682 C CA . GLU A 1 87 ? -3.298 -0.575 35.929 1.00 78.31 87 GLU A CA 1
ATOM 683 C C . GLU A 1 87 ? -3.610 -1.440 37.176 1.00 78.31 87 GLU A C 1
ATOM 685 O O . GLU A 1 87 ? -4.021 -0.885 38.198 1.00 78.31 87 GLU A O 1
ATOM 690 N N . ALA A 1 88 ? -3.406 -2.764 37.104 1.00 62.88 88 ALA A N 1
ATOM 691 C CA . ALA A 1 88 ? -3.616 -3.740 38.183 1.00 62.88 88 ALA A CA 1
ATOM 692 C C . ALA A 1 88 ? -2.315 -4.090 38.929 1.00 62.88 88 ALA A C 1
ATOM 694 O O . ALA A 1 88 ? -2.406 -4.356 40.152 1.00 62.88 88 ALA A O 1
#

Foldseek 3Di:
DPPLLVQLQVLQVVLVVLQVVLVVQLVVCLVVDPDFDDPPGSSVVSCVVVVVPVSNVSSVVSNVSSVCSNCVVVVVVVVVVVVVVVVD

Sequence (88 aa):
MKRLTFIGAIVFMGGIFLFGMIHLATANYIPSMSGWSGPPGKFQQVRNEIGANTPYILSIFFVIIGLLLLFHKEVKAIFSFLKEDNEA

pLDDT: mean 91.41, std 7.84, range [61.22, 98.31]